Protein AF-A0A069DEB9-F1 (afdb_monomer)

Nearest PDB structures (foldseek):
  1yd4-assembly1_A  TM=6.511E-01  e=3.277E-02  Thermotoga maritima
  1yd5-assembly1_A  TM=6.492E-01  e=4.491E-02  Thermotoga maritima
  1yd1-assembly1_A  TM=6.512E-01  e=4.783E-02  Thermotoga maritima
  1yd3-assembly1_A  TM=6.270E-01  e=5.094E-02  Thermotoga maritima

pLDDT: mean 83.11, std 16.25, range [47.81, 98.0]

Foldseek 3Di:
DDDDDDDDDDDDDPDWDWDQPPPVRDIDTPDDLVPCPQDDDLQKWKKFFADPNDRQAIDIDSDQVVVCVVCPVVGPDIGTPDPGRGGPLLNLLLRQLVCVVPVRHPDPDRSDDPPDPCNVVSVVVNVVVVVVD

Radius of gyration: 19.85 Å; Cα contacts (8 Å, |Δi|>4): 170; chains: 1; bounding box: 37×28×73 Å

Mean predicted aligned error: 10.37 Å

Structure (mmCIF, N/CA/C/O backbone):
data_AF-A0A069DEB9-F1
#
_entry.id   AF-A0A069DEB9-F1
#
loop_
_atom_site.group_PDB
_atom_site.id
_atom_site.type_symbol
_atom_site.label_atom_id
_atom_site.label_alt_id
_atom_site.label_comp_id
_atom_site.label_asym_id
_atom_site.label_entity_id
_atom_site.label_seq_id
_atom_site.pdbx_PDB_ins_code
_atom_site.Cartn_x
_atom_site.Cartn_y
_atom_site.Cartn_z
_atom_site.occupancy
_atom_site.B_iso_or_equiv
_atom_site.auth_seq_id
_atom_site.auth_comp_id
_atom_site.auth_asym_id
_atom_site.auth_atom_id
_atom_site.pdbx_PDB_model_num
ATOM 1 N N . MET A 1 1 ? 21.152 6.276 -55.660 1.00 47.81 1 MET A N 1
ATOM 2 C CA . MET A 1 1 ? 20.520 6.955 -54.505 1.00 47.81 1 MET A CA 1
ATOM 3 C C . MET A 1 1 ? 21.613 7.564 -53.639 1.00 47.81 1 MET A C 1
ATOM 5 O O . MET A 1 1 ? 22.510 6.829 -53.240 1.00 47.81 1 MET A O 1
ATOM 9 N N . LYS A 1 2 ? 21.594 8.884 -53.400 1.00 53.12 2 LYS A N 1
ATOM 10 C CA . LYS A 1 2 ? 22.496 9.524 -52.426 1.00 53.12 2 LYS A CA 1
ATOM 11 C C . LYS A 1 2 ? 21.975 9.207 -51.022 1.00 53.12 2 LYS A C 1
ATOM 13 O O . LYS A 1 2 ? 20.794 9.402 -50.763 1.00 53.12 2 LYS A O 1
ATOM 18 N N . LYS A 1 3 ? 22.832 8.670 -50.151 1.00 56.59 3 LYS A N 1
ATOM 19 C CA . LYS A 1 3 ? 22.512 8.470 -48.733 1.00 56.59 3 LYS A CA 1
ATOM 20 C C . LYS A 1 3 ? 22.666 9.815 -48.032 1.00 56.59 3 LYS A C 1
ATOM 22 O O . LYS A 1 3 ? 23.785 10.307 -47.911 1.00 56.59 3 LYS A O 1
ATOM 27 N N . GLU A 1 4 ? 21.557 10.418 -47.628 1.00 71.88 4 GLU A N 1
ATOM 28 C CA . GLU A 1 4 ? 21.593 11.569 -46.730 1.00 71.88 4 GLU A CA 1
ATOM 29 C C . GLU A 1 4 ? 22.016 11.098 -45.337 1.00 71.88 4 GLU A C 1
ATOM 31 O O . GLU A 1 4 ? 21.481 10.128 -44.800 1.00 71.88 4 GLU A O 1
ATOM 36 N N . HIS A 1 5 ? 23.023 11.759 -44.776 1.00 70.62 5 HIS A N 1
ATOM 37 C CA . HIS A 1 5 ? 23.459 11.537 -43.406 1.00 70.62 5 HIS A CA 1
ATOM 38 C C . HIS A 1 5 ? 22.725 12.526 -42.502 1.00 70.62 5 HIS A C 1
ATOM 40 O O . HIS A 1 5 ? 22.881 13.733 -42.671 1.00 70.62 5 HIS A O 1
ATOM 46 N N . THR A 1 6 ? 21.959 12.017 -41.535 1.00 69.31 6 THR A N 1
ATOM 47 C CA . THR A 1 6 ? 21.391 12.835 -40.457 1.00 69.31 6 THR A CA 1
ATOM 48 C C . THR A 1 6 ? 22.191 12.614 -39.181 1.00 69.31 6 THR A C 1
ATOM 50 O O . THR A 1 6 ? 22.471 11.475 -38.797 1.00 69.31 6 THR A O 1
ATOM 53 N N . SER A 1 7 ? 22.564 13.704 -38.518 1.00 77.12 7 SER A N 1
ATOM 54 C CA . SER A 1 7 ? 23.156 13.650 -37.184 1.00 77.12 7 SER A CA 1
ATOM 55 C C . SER A 1 7 ? 22.045 13.445 -36.158 1.00 77.12 7 SER A C 1
ATOM 57 O O . SER A 1 7 ? 21.141 14.270 -36.049 1.00 77.12 7 SER A O 1
ATOM 59 N N . VAL A 1 8 ? 22.113 12.353 -35.397 1.00 64.94 8 VAL A N 1
ATOM 60 C CA . VAL A 1 8 ? 21.239 12.117 -34.240 1.00 64.94 8 VAL A CA 1
ATOM 61 C C . VAL A 1 8 ? 22.022 12.351 -32.954 1.00 64.94 8 VAL A C 1
ATOM 63 O O . VAL A 1 8 ? 23.160 11.903 -32.818 1.00 64.94 8 VAL A O 1
ATOM 66 N N . TYR A 1 9 ? 21.414 13.058 -32.005 1.00 64.25 9 TYR A N 1
ATOM 67 C CA . TYR A 1 9 ? 22.013 13.345 -30.705 1.00 64.25 9 TYR A CA 1
ATOM 68 C C . TYR A 1 9 ? 21.392 12.432 -29.649 1.00 64.25 9 TYR A C 1
ATOM 70 O O . TYR A 1 9 ? 20.193 12.497 -29.388 1.00 64.25 9 TYR A O 1
ATOM 78 N N . ASN A 1 10 ? 22.216 11.582 -29.035 1.00 62.06 10 ASN A N 1
ATOM 79 C CA . ASN A 1 10 ? 21.800 10.760 -27.903 1.00 62.06 10 ASN A CA 1
ATOM 80 C C . ASN A 1 10 ? 21.951 11.565 -26.610 1.00 62.06 10 ASN A C 1
ATOM 82 O O . ASN A 1 10 ? 23.060 11.950 -26.238 1.00 62.06 10 ASN A O 1
ATOM 86 N N . PHE A 1 11 ? 20.850 11.784 -25.896 1.00 62.12 11 PHE A N 1
ATOM 87 C CA . PHE A 1 11 ? 20.881 12.367 -24.559 1.00 62.12 11 PHE A CA 1
ATOM 88 C C . PHE A 1 11 ? 21.051 11.250 -23.531 1.00 62.12 11 PHE A C 1
ATOM 90 O O . PHE A 1 11 ? 20.207 10.363 -23.420 1.00 62.12 11 PHE A O 1
ATOM 97 N N . ARG A 1 12 ? 22.143 11.286 -22.763 1.00 53.53 12 ARG A N 1
ATOM 98 C CA . ARG A 1 12 ? 22.332 10.394 -21.616 1.00 53.53 12 ARG A CA 1
ATOM 99 C C . ARG A 1 12 ? 21.896 11.124 -20.355 1.00 53.53 12 ARG A C 1
ATOM 101 O O . ARG A 1 12 ? 22.562 12.055 -19.912 1.00 53.53 12 ARG A O 1
ATOM 108 N N . VAL A 1 13 ? 20.781 10.696 -19.780 1.00 57.69 13 VAL A N 1
ATOM 109 C CA . VAL A 1 13 ? 20.276 11.237 -18.513 1.00 57.69 13 VAL A CA 1
ATOM 110 C C . VAL A 1 13 ? 20.945 10.523 -17.342 1.00 57.69 13 VAL A C 1
ATOM 112 O O . VAL A 1 13 ? 21.147 9.309 -17.389 1.00 57.69 13 VAL A O 1
ATOM 115 N N . LYS A 1 14 ? 21.307 11.286 -16.306 1.00 48.09 14 LYS A N 1
ATOM 116 C CA . LYS A 1 14 ? 22.016 10.780 -15.121 1.00 48.09 14 LYS A CA 1
ATOM 117 C C . LYS A 1 14 ? 21.090 10.028 -14.151 1.00 48.09 14 LYS A C 1
ATOM 119 O O . LYS A 1 14 ? 21.563 9.113 -13.488 1.00 48.09 14 LYS A O 1
ATOM 124 N N . ASP A 1 15 ? 19.793 10.360 -14.145 1.00 50.19 15 ASP A N 1
ATOM 125 C CA . ASP A 1 15 ? 18.795 9.888 -13.172 1.00 50.19 15 ASP A CA 1
ATOM 126 C C . ASP A 1 15 ? 17.457 9.490 -13.823 1.00 50.19 15 ASP A C 1
ATOM 128 O O . ASP A 1 15 ? 17.161 9.882 -14.957 1.00 50.19 15 ASP A O 1
ATOM 132 N N . PHE A 1 16 ? 16.628 8.732 -13.089 1.00 56.00 16 PHE A N 1
ATOM 133 C CA . PHE A 1 16 ? 15.320 8.246 -13.544 1.00 56.00 16 PHE A CA 1
ATOM 134 C C . PHE A 1 16 ? 14.417 9.398 -14.014 1.00 56.00 16 PHE A C 1
ATOM 136 O O . PHE A 1 16 ? 14.006 10.240 -13.220 1.00 56.00 16 PHE A O 1
ATOM 143 N N . HIS A 1 17 ? 14.085 9.407 -15.306 1.00 56.91 17 HIS A N 1
ATOM 144 C CA . HIS A 1 17 ? 13.152 10.352 -15.911 1.00 56.91 17 HIS A CA 1
ATOM 145 C C . HIS A 1 17 ? 12.104 9.594 -16.719 1.00 56.91 17 HIS A C 1
ATOM 147 O O . HIS A 1 17 ? 12.406 8.630 -17.425 1.00 56.91 17 HIS A O 1
ATOM 153 N N . THR A 1 18 ? 10.859 10.040 -16.590 1.00 54.91 18 THR A N 1
ATOM 154 C CA . THR A 1 18 ? 9.728 9.564 -17.379 1.00 54.91 18 THR A CA 1
ATOM 155 C C . THR A 1 18 ? 9.405 10.643 -18.403 1.00 54.91 18 THR A C 1
ATOM 157 O O . THR A 1 18 ? 9.082 11.767 -18.024 1.00 54.91 18 THR A O 1
ATOM 160 N N . TYR A 1 19 ? 9.519 10.315 -19.689 1.00 63.50 19 TYR A N 1
ATOM 161 C CA . TYR A 1 19 ? 9.239 11.253 -20.773 1.00 63.50 19 TYR A CA 1
ATOM 162 C C . TYR A 1 19 ? 7.867 10.969 -21.372 1.00 63.50 19 TYR A C 1
ATOM 164 O O . TYR A 1 19 ? 7.558 9.824 -21.708 1.00 63.50 19 TYR A O 1
ATOM 172 N N . TYR A 1 20 ? 7.063 12.021 -21.518 1.00 53.94 20 TYR A N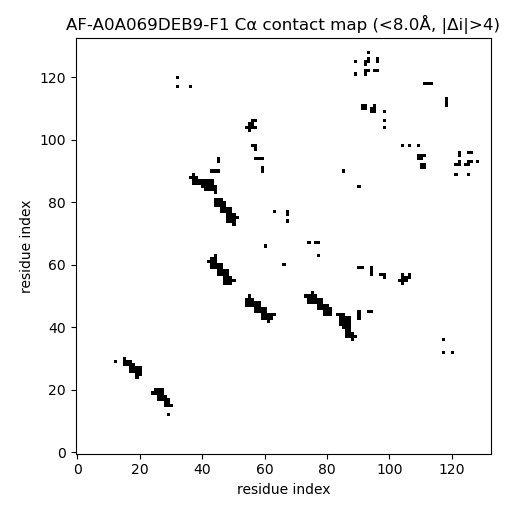 1
ATOM 173 C CA . TYR A 1 20 ? 5.820 11.980 -22.277 1.00 53.94 20 TYR A CA 1
ATOM 174 C C . TYR A 1 20 ? 6.117 12.335 -23.735 1.00 53.94 20 TYR A C 1
ATOM 176 O O . TYR A 1 20 ? 6.513 13.463 -24.032 1.00 53.94 20 TYR A O 1
ATOM 184 N N . VAL A 1 21 ? 5.948 11.381 -24.651 1.00 65.69 21 VAL A N 1
ATOM 185 C CA . VAL A 1 21 ? 6.120 11.634 -26.086 1.00 65.69 21 VAL A CA 1
ATOM 186 C C . VAL A 1 21 ? 4.783 12.093 -26.658 1.00 65.69 21 VAL A C 1
ATOM 188 O O . VAL A 1 21 ? 3.914 11.279 -26.976 1.00 65.69 21 VAL A O 1
ATOM 191 N N . SER A 1 22 ? 4.643 13.417 -26.757 1.00 70.69 22 SER A N 1
ATOM 192 C CA . SER A 1 22 ? 3.393 14.154 -26.972 1.00 70.69 22 SER A CA 1
ATOM 193 C C . SER A 1 22 ? 2.440 13.518 -27.982 1.00 70.69 22 SER A C 1
ATOM 195 O O . SER A 1 22 ? 1.389 13.005 -27.613 1.00 70.69 22 SER A O 1
ATOM 197 N N . ASN A 1 23 ? 2.812 13.511 -29.257 1.00 70.19 23 ASN A N 1
ATOM 198 C CA . ASN A 1 23 ? 1.872 13.238 -30.343 1.00 70.19 23 ASN A CA 1
ATOM 199 C C . ASN A 1 23 ? 1.598 11.735 -30.505 1.00 70.19 23 ASN A C 1
ATOM 201 O O . ASN A 1 23 ? 0.722 11.344 -31.270 1.00 70.19 23 ASN A O 1
ATOM 205 N N . LEU A 1 24 ? 2.360 10.896 -29.798 1.00 65.69 24 LEU A N 1
ATOM 206 C CA . LEU A 1 24 ? 2.243 9.443 -29.839 1.00 65.69 24 LEU A CA 1
ATOM 207 C C . LEU A 1 24 ? 1.556 8.876 -28.592 1.00 65.69 24 LEU A C 1
ATOM 209 O O . LEU A 1 24 ? 1.189 7.708 -28.607 1.00 65.69 24 LEU A O 1
ATOM 213 N N . HIS A 1 25 ? 1.360 9.674 -27.534 1.00 55.78 25 HIS A N 1
ATOM 214 C CA . HIS A 1 25 ? 0.840 9.216 -26.237 1.00 55.78 25 HIS A CA 1
ATOM 215 C C . HIS A 1 25 ? 1.650 8.048 -25.634 1.00 55.78 25 HIS A C 1
ATOM 217 O O . HIS A 1 25 ? 1.111 7.195 -24.928 1.00 55.78 25 HIS A O 1
ATOM 223 N N . ILE A 1 26 ? 2.959 7.997 -25.911 1.00 52.22 26 ILE A N 1
ATOM 224 C CA . ILE A 1 26 ? 3.859 6.935 -25.441 1.00 52.22 26 ILE A CA 1
ATOM 225 C C . ILE A 1 26 ? 4.716 7.460 -24.290 1.00 52.22 26 ILE A C 1
ATOM 227 O O . ILE A 1 26 ? 5.286 8.549 -24.362 1.00 52.22 26 ILE A O 1
ATOM 231 N N . TRP A 1 27 ? 4.844 6.640 -23.249 1.00 56.25 27 TRP A N 1
ATOM 232 C CA . TRP A 1 27 ? 5.790 6.843 -22.159 1.00 56.25 27 TRP A CA 1
ATOM 233 C C . TRP A 1 27 ? 7.042 6.005 -22.399 1.00 56.25 27 TRP A C 1
ATOM 235 O O . TRP A 1 27 ? 6.942 4.811 -22.687 1.00 56.25 27 TRP A O 1
ATOM 245 N N . THR A 1 28 ? 8.219 6.611 -22.264 1.00 54.72 28 THR A N 1
ATOM 246 C CA . THR A 1 28 ? 9.502 5.905 -22.388 1.00 54.72 28 THR A CA 1
ATOM 247 C C . THR A 1 28 ? 10.290 5.973 -21.080 1.00 54.72 28 THR A C 1
ATOM 249 O O . THR A 1 28 ? 10.294 6.990 -20.381 1.00 54.72 28 THR A O 1
ATOM 252 N N . HIS A 1 29 ? 10.943 4.859 -20.728 1.00 59.34 29 HIS A N 1
ATOM 253 C CA . HIS A 1 29 ? 11.743 4.708 -19.510 1.00 59.34 29 HIS A CA 1
ATOM 254 C C . HIS A 1 29 ? 13.200 4.397 -19.876 1.00 59.34 29 HIS A C 1
ATOM 256 O O . HIS A 1 29 ? 13.460 3.493 -20.665 1.00 59.34 29 HIS A O 1
ATOM 262 N N . ASN A 1 30 ? 14.151 5.127 -19.285 1.00 56.09 30 ASN A N 1
ATOM 263 C CA . ASN A 1 30 ? 15.585 5.050 -19.607 1.00 56.09 30 ASN A CA 1
ATOM 264 C C . ASN A 1 30 ? 16.377 4.014 -18.765 1.00 56.09 30 ASN A C 1
ATOM 266 O O . ASN A 1 30 ? 17.601 4.076 -18.694 1.00 56.09 30 ASN A O 1
ATOM 270 N N . GLN A 1 31 ? 15.716 3.072 -18.077 1.00 52.16 31 GLN A N 1
ATOM 271 C CA . GLN A 1 31 ? 16.416 2.025 -17.316 1.00 52.16 31 GLN A CA 1
ATOM 272 C C . GLN A 1 31 ? 15.622 0.708 -17.261 1.00 52.16 31 GLN A C 1
ATOM 274 O O . GLN A 1 31 ? 14.396 0.739 -17.137 1.00 52.16 31 GLN A O 1
ATOM 279 N N . ASP A 1 32 ? 16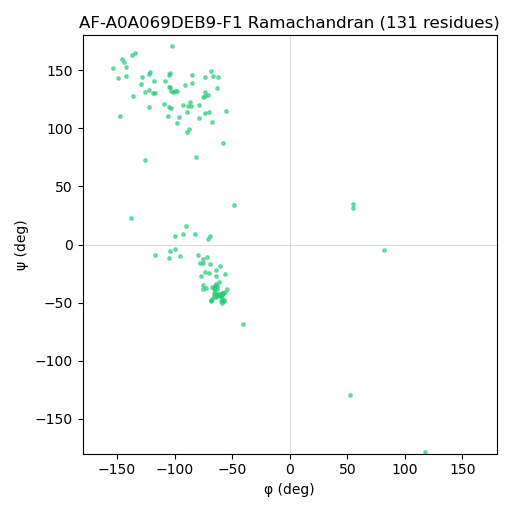.363 -0.413 -17.310 1.00 48.38 32 ASP A N 1
ATOM 280 C CA . ASP A 1 32 ? 16.041 -1.864 -17.396 1.00 48.38 32 ASP A CA 1
ATOM 281 C C . ASP A 1 32 ? 14.984 -2.459 -16.428 1.00 48.38 32 ASP A C 1
ATOM 283 O O . ASP A 1 32 ? 15.046 -3.616 -16.010 1.00 48.38 32 ASP A O 1
ATOM 287 N N . SER A 1 33 ? 13.956 -1.707 -16.056 1.00 53.25 33 SER A N 1
ATOM 288 C CA . SER A 1 33 ? 12.888 -2.178 -15.168 1.00 53.25 33 SER A CA 1
ATOM 289 C C . SER A 1 33 ? 11.670 -2.756 -15.890 1.00 53.25 33 SER A C 1
ATOM 291 O O . SER A 1 33 ? 10.692 -3.119 -15.242 1.00 53.25 33 SER A O 1
ATOM 293 N N . CYS A 1 34 ? 11.755 -2.953 -17.209 1.00 49.19 34 CYS A N 1
ATOM 294 C CA . CYS A 1 34 ? 10.754 -3.687 -17.991 1.00 49.19 34 CYS A CA 1
ATOM 295 C C . CYS A 1 34 ? 10.760 -5.203 -17.717 1.00 49.19 34 CYS A C 1
ATOM 297 O O . CYS A 1 34 ? 10.032 -5.950 -18.368 1.00 49.19 34 CYS A O 1
ATOM 299 N N . ARG A 1 35 ? 11.566 -5.694 -16.764 1.00 52.97 35 ARG A N 1
ATOM 300 C CA . ARG A 1 35 ? 11.356 -7.032 -16.213 1.00 52.97 35 ARG A CA 1
ATOM 301 C C . ARG A 1 35 ? 10.085 -6.948 -15.384 1.00 52.97 35 ARG A C 1
ATOM 303 O O . ARG A 1 35 ? 10.086 -6.235 -14.384 1.00 52.97 35 ARG A O 1
ATOM 310 N N . ASP A 1 36 ? 9.029 -7.640 -15.810 1.00 61.41 36 ASP A N 1
ATOM 311 C CA . ASP A 1 36 ? 7.761 -7.710 -15.084 1.00 61.41 36 ASP A CA 1
ATOM 312 C C . ASP A 1 36 ? 8.017 -8.267 -13.677 1.00 61.41 36 ASP A C 1
ATOM 314 O O . ASP A 1 36 ? 8.060 -9.470 -13.417 1.00 61.41 36 ASP A O 1
ATOM 318 N N . TRP A 1 37 ? 8.341 -7.361 -12.757 1.00 68.94 37 TRP A N 1
ATOM 319 C CA . TRP A 1 37 ? 8.620 -7.690 -11.376 1.00 68.94 37 TRP A CA 1
ATOM 320 C C . TRP A 1 37 ? 7.309 -7.995 -10.672 1.00 68.94 37 TRP A C 1
ATOM 322 O O . TRP A 1 37 ? 7.364 -8.599 -9.607 1.00 68.94 37 TRP A O 1
ATOM 332 N N . SER A 1 38 ? 6.163 -7.622 -11.249 1.00 69.62 38 SER A N 1
ATOM 333 C CA . SER A 1 38 ? 4.834 -8.008 -10.814 1.00 69.62 38 SER A CA 1
ATOM 334 C C . SER A 1 38 ? 4.440 -9.333 -11.459 1.00 69.62 38 SER A C 1
ATOM 336 O O . SER A 1 38 ? 3.994 -9.390 -12.592 1.00 69.62 38 SER A O 1
ATOM 338 N N . TYR A 1 39 ? 4.590 -10.421 -10.707 1.00 72.12 39 TYR A N 1
ATOM 339 C CA . TYR A 1 39 ? 4.053 -11.719 -11.102 1.00 72.12 39 TYR A CA 1
ATOM 340 C C . TYR A 1 39 ? 3.100 -12.253 -10.033 1.00 72.12 39 TYR A C 1
ATOM 342 O O . TYR A 1 39 ? 3.328 -12.063 -8.828 1.00 72.12 39 TYR A O 1
ATOM 350 N N . GLY A 1 40 ? 2.073 -12.973 -10.483 1.00 81.62 40 GLY A N 1
ATOM 351 C CA . GLY A 1 40 ? 1.142 -13.726 -9.650 1.00 81.62 40 GLY A CA 1
ATOM 352 C C . GLY A 1 40 ? -0.311 -13.243 -9.737 1.00 81.62 40 GLY A C 1
ATOM 353 O O . GLY A 1 40 ? -0.631 -12.324 -10.493 1.00 81.62 40 GLY A O 1
ATOM 354 N N . PRO A 1 41 ? -1.214 -13.871 -8.964 1.00 91.00 41 PRO A N 1
ATOM 355 C CA . PRO A 1 41 ? -2.635 -13.556 -9.003 1.00 91.00 41 PRO A CA 1
ATOM 356 C C . PRO A 1 41 ? -2.924 -12.144 -8.480 1.00 91.00 41 PRO A C 1
ATOM 358 O O . PRO A 1 41 ? -2.298 -11.662 -7.530 1.00 91.00 41 PRO A O 1
ATOM 361 N N . LYS A 1 42 ? -3.929 -11.504 -9.083 1.00 94.06 42 LYS A N 1
ATOM 362 C CA . LYS A 1 42 ? -4.515 -10.237 -8.634 1.00 94.06 42 LYS A CA 1
ATOM 363 C C . LYS A 1 42 ? -5.522 -10.494 -7.511 1.00 94.06 42 LYS A C 1
ATOM 365 O O . LYS A 1 42 ? -6.725 -10.508 -7.738 1.00 94.06 42 LYS A O 1
ATOM 370 N N . ASN A 1 43 ? -5.026 -10.783 -6.312 1.00 96.44 43 ASN A N 1
ATOM 371 C CA . ASN A 1 43 ? -5.860 -11.133 -5.154 1.00 96.44 43 ASN A CA 1
ATOM 372 C C . ASN A 1 43 ? -5.388 -10.479 -3.846 1.00 96.44 43 ASN A C 1
ATOM 374 O O . ASN A 1 43 ? -5.633 -11.008 -2.765 1.00 96.44 43 ASN A O 1
ATOM 378 N N . SER A 1 44 ? -4.643 -9.376 -3.935 1.00 96.81 44 SER A N 1
ATOM 379 C CA . SER A 1 44 ? -4.153 -8.636 -2.772 1.00 96.81 44 SER A CA 1
ATOM 380 C C . SER A 1 44 ? -4.734 -7.226 -2.753 1.00 96.81 44 SER A C 1
ATOM 382 O O . SER A 1 44 ? -4.636 -6.503 -3.737 1.00 96.81 44 SER A O 1
ATOM 384 N N . TYR A 1 45 ? -5.276 -6.828 -1.613 1.00 97.69 45 TYR A N 1
ATOM 385 C CA . TYR A 1 45 ? -5.707 -5.474 -1.299 1.00 97.69 45 TYR A CA 1
ATOM 386 C C . TYR A 1 45 ? -4.697 -4.812 -0.369 1.00 97.69 45 TYR A C 1
ATOM 388 O O . TYR A 1 45 ? -4.097 -5.484 0.480 1.00 97.69 45 TYR A O 1
ATOM 396 N N . VAL A 1 46 ? -4.539 -3.499 -0.507 1.00 97.88 46 VAL A N 1
ATOM 397 C CA . VAL A 1 46 ? -3.782 -2.665 0.435 1.00 97.88 46 VAL A CA 1
ATOM 398 C C . VAL A 1 46 ? -4.767 -1.811 1.218 1.00 97.88 46 VAL A C 1
ATOM 400 O O . VAL A 1 46 ? -5.754 -1.343 0.654 1.00 97.88 46 VAL A O 1
ATOM 403 N N . TYR A 1 47 ? -4.526 -1.631 2.511 1.00 97.69 47 TYR A N 1
ATOM 404 C CA . TYR A 1 47 ? -5.412 -0.866 3.382 1.00 97.69 47 TYR A CA 1
ATOM 405 C C . TYR A 1 47 ? -4.634 -0.044 4.410 1.00 97.69 47 TYR A C 1
ATOM 407 O O . TYR A 1 47 ? -3.540 -0.443 4.819 1.00 97.69 47 TYR A O 1
ATOM 415 N N . TYR A 1 48 ? -5.224 1.059 4.864 1.00 97.94 48 TYR A N 1
ATOM 416 C CA . TYR A 1 48 ? -4.814 1.758 6.074 1.00 97.94 48 TYR A CA 1
ATOM 417 C C . TYR A 1 48 ? -5.582 1.237 7.289 1.00 97.94 48 TYR A C 1
ATOM 419 O O . TYR A 1 48 ? -6.783 0.988 7.221 1.00 97.94 48 TYR A O 1
ATOM 427 N N . GLY A 1 49 ? -4.877 1.043 8.403 1.00 97.75 49 GLY A N 1
ATOM 428 C CA . GLY A 1 49 ? -5.500 0.854 9.711 1.00 97.75 49 GLY A CA 1
ATOM 429 C C . GLY A 1 49 ? -5.739 2.217 10.346 1.00 97.75 49 GLY A C 1
ATOM 430 O O . GLY A 1 49 ? -4.784 2.984 10.499 1.00 97.75 49 GLY A O 1
ATOM 431 N N . ILE A 1 50 ? -6.994 2.506 10.685 1.00 97.38 50 ILE A N 1
ATOM 432 C CA . ILE A 1 50 ? -7.400 3.772 11.295 1.00 97.38 50 ILE A CA 1
ATOM 433 C C . ILE A 1 50 ? -7.556 3.580 12.798 1.00 97.38 50 ILE A C 1
ATOM 435 O O . ILE A 1 50 ? -8.205 2.624 13.233 1.00 97.38 50 ILE A O 1
ATOM 439 N N . LYS A 1 51 ? -6.974 4.480 13.586 1.00 97.19 51 LYS A N 1
ATOM 440 C CA . LYS A 1 51 ? -7.153 4.532 15.035 1.00 97.19 51 LYS A CA 1
ATOM 441 C C . LYS A 1 51 ? -7.355 5.976 15.465 1.00 97.19 51 LYS A C 1
ATOM 443 O O . LYS A 1 51 ? -6.575 6.830 15.064 1.00 97.19 51 LYS A O 1
ATOM 448 N N . ASP A 1 52 ? -8.419 6.236 16.216 1.00 96.19 52 ASP A N 1
ATOM 449 C CA . ASP A 1 52 ? -8.784 7.569 16.709 1.00 96.19 52 ASP A CA 1
ATOM 450 C C . ASP A 1 52 ? -8.900 8.613 15.575 1.00 96.19 52 ASP A C 1
ATOM 452 O O . ASP A 1 52 ? -8.553 9.780 15.720 1.00 96.19 52 ASP A O 1
ATOM 456 N N . GLY A 1 53 ? -9.381 8.172 14.405 1.00 95.69 53 GLY A N 1
ATOM 457 C CA . GLY A 1 53 ? -9.517 8.999 13.198 1.00 95.69 53 GLY A CA 1
ATOM 458 C C . GLY A 1 53 ? -8.234 9.168 12.375 1.00 95.69 53 GLY A C 1
ATOM 459 O O . GLY A 1 53 ? -8.291 9.718 11.277 1.00 95.69 53 GLY A O 1
ATOM 460 N N . GLU A 1 54 ? -7.094 8.652 12.838 1.00 96.50 54 GLU A N 1
ATOM 461 C CA . GLU A 1 54 ? -5.807 8.784 12.157 1.00 96.50 54 GLU A CA 1
ATOM 462 C C . GLU A 1 54 ? -5.367 7.494 11.460 1.00 96.50 54 GLU A C 1
ATOM 464 O O . GLU A 1 54 ? -5.568 6.379 11.946 1.00 96.50 54 GLU A O 1
ATOM 469 N N . ARG A 1 55 ? -4.690 7.638 10.315 1.00 97.44 55 ARG A N 1
ATOM 470 C CA . ARG A 1 55 ? -3.994 6.527 9.655 1.00 97.44 55 ARG A CA 1
ATOM 471 C C . ARG A 1 55 ? -2.736 6.204 10.455 1.00 97.44 55 ARG A C 1
ATOM 473 O O . ARG A 1 55 ? -1.800 6.995 10.477 1.00 97.44 55 ARG A O 1
ATOM 480 N N . VAL A 1 56 ? -2.695 5.027 11.075 1.00 97.69 56 VAL A N 1
ATOM 481 C CA . VAL A 1 56 ? -1.572 4.610 11.939 1.00 97.69 56 VAL A CA 1
ATOM 482 C C . VAL A 1 56 ? -0.823 3.388 11.412 1.00 97.69 56 VAL A C 1
ATOM 484 O O . VAL A 1 56 ? 0.212 3.004 11.955 1.00 97.69 56 VAL A O 1
ATOM 487 N N . TYR A 1 57 ? -1.338 2.735 10.372 1.00 97.56 57 TYR A N 1
ATOM 488 C CA . TYR A 1 57 ? -0.790 1.487 9.847 1.00 97.56 57 TYR A CA 1
ATOM 489 C C . TYR A 1 57 ? -1.112 1.327 8.365 1.00 97.56 57 TYR A C 1
ATOM 491 O O . TYR A 1 57 ? -2.1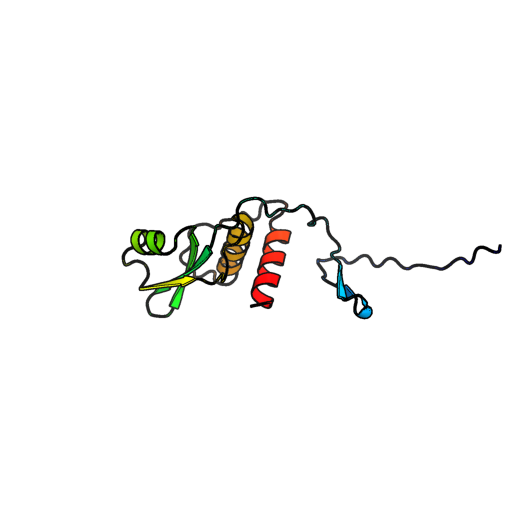59 1.779 7.912 1.00 97.56 57 TYR A O 1
ATOM 499 N N . VAL A 1 58 ? -0.264 0.609 7.628 1.00 98.00 58 VAL A N 1
ATOM 500 C CA . VAL A 1 58 ? -0.555 0.152 6.264 1.00 98.00 58 VAL A CA 1
ATOM 501 C C . VAL A 1 58 ? -0.373 -1.358 6.165 1.00 98.00 58 VAL A C 1
ATOM 503 O O . VAL A 1 58 ? 0.632 -1.909 6.603 1.00 98.00 58 VAL A O 1
ATOM 506 N N . GLY A 1 59 ? -1.346 -2.060 5.596 1.00 97.00 59 GLY A N 1
ATOM 507 C CA . GLY A 1 59 ? -1.345 -3.516 5.528 1.00 97.00 59 GLY A CA 1
ATOM 508 C C . GLY A 1 59 ? -1.724 -4.062 4.164 1.00 97.00 59 GLY A C 1
ATOM 509 O O . GLY A 1 59 ? -2.288 -3.371 3.323 1.00 97.00 59 GLY A O 1
ATOM 510 N N . ILE A 1 60 ? -1.426 -5.347 3.967 1.00 97.44 60 ILE A N 1
ATOM 511 C CA . ILE A 1 60 ? -1.797 -6.107 2.770 1.00 97.44 60 ILE A CA 1
ATOM 512 C C . ILE A 1 60 ? -2.620 -7.317 3.197 1.00 97.44 60 ILE A C 1
ATOM 514 O O . ILE A 1 60 ? -2.216 -8.054 4.104 1.00 97.44 60 ILE A O 1
ATOM 518 N N . THR A 1 61 ? -3.740 -7.571 2.529 1.00 96.38 61 THR A N 1
ATOM 519 C CA . THR A 1 61 ? -4.572 -8.757 2.771 1.00 96.38 61 THR A CA 1
ATOM 520 C C . THR A 1 61 ? -5.177 -9.297 1.481 1.00 96.38 61 THR A C 1
ATOM 522 O O . THR A 1 61 ? -5.304 -8.570 0.508 1.00 96.38 61 THR A O 1
ATOM 525 N N . ASN A 1 62 ? -5.546 -10.573 1.461 1.00 95.81 62 ASN A N 1
ATOM 526 C CA . ASN A 1 62 ? -6.416 -11.141 0.426 1.00 95.81 62 ASN A CA 1
ATOM 527 C C . ASN A 1 62 ? -7.896 -11.165 0.840 1.00 95.81 62 ASN A C 1
ATOM 529 O O . ASN A 1 62 ? -8.752 -11.461 0.019 1.00 95.81 62 ASN A O 1
ATOM 533 N N . ASP A 1 63 ? -8.175 -10.882 2.111 1.00 95.50 63 ASP A N 1
ATOM 534 C CA . ASP A 1 63 ? -9.504 -10.897 2.710 1.00 95.50 63 ASP A CA 1
ATOM 535 C C . ASP A 1 63 ? -9.549 -9.822 3.802 1.00 95.50 63 ASP A C 1
ATOM 537 O O . ASP A 1 63 ? -8.844 -9.903 4.816 1.00 95.50 63 ASP A O 1
ATOM 541 N N . THR A 1 64 ? -10.311 -8.762 3.558 1.00 91.62 64 THR A N 1
ATOM 542 C CA . THR A 1 64 ? -10.405 -7.597 4.445 1.00 91.62 64 THR A CA 1
ATOM 543 C C . THR A 1 64 ? -11.252 -7.888 5.677 1.00 91.62 64 THR A C 1
ATOM 545 O O . THR A 1 64 ? -10.899 -7.440 6.766 1.00 91.62 64 THR A O 1
ATOM 548 N N . VAL A 1 65 ? -12.298 -8.708 5.542 1.00 92.94 65 VAL A N 1
ATOM 549 C CA . VAL A 1 65 ? -13.202 -9.083 6.637 1.00 92.94 65 VAL A CA 1
ATOM 550 C C . VAL A 1 65 ? -12.474 -9.959 7.646 1.00 92.94 65 VAL A C 1
ATOM 552 O O . VAL A 1 65 ? -12.497 -9.685 8.847 1.00 92.94 65 VAL A O 1
ATOM 555 N N . ARG A 1 66 ? -11.772 -10.993 7.171 1.00 96.56 66 ARG A N 1
ATOM 556 C CA . ARG A 1 66 ? -10.938 -11.833 8.035 1.00 96.56 66 ARG A CA 1
ATOM 557 C C . ARG A 1 66 ? -9.840 -11.011 8.699 1.00 96.56 66 ARG A C 1
ATOM 559 O O . ARG A 1 66 ? -9.628 -11.143 9.900 1.00 96.56 66 ARG A O 1
ATOM 566 N N . ARG A 1 67 ? -9.166 -10.134 7.945 1.00 95.94 67 ARG A N 1
ATOM 567 C CA . ARG A 1 67 ? -8.073 -9.320 8.489 1.00 95.94 67 ARG A CA 1
ATOM 568 C C . ARG A 1 67 ? -8.541 -8.320 9.545 1.00 95.94 67 ARG A C 1
ATOM 570 O O . ARG A 1 67 ? -7.823 -8.116 10.518 1.00 95.94 67 ARG A O 1
ATOM 577 N N . ALA A 1 68 ? -9.719 -7.719 9.383 1.00 93.12 68 ALA A N 1
ATOM 578 C CA . ALA A 1 68 ? -10.307 -6.857 10.406 1.00 93.12 68 ALA A CA 1
ATOM 579 C C . ALA A 1 68 ? -10.520 -7.629 11.719 1.00 93.12 68 ALA A C 1
ATOM 581 O O . ALA A 1 68 ? -10.117 -7.158 12.777 1.00 93.12 68 ALA A O 1
ATOM 582 N N . LYS A 1 69 ? -11.040 -8.864 11.641 1.00 93.94 69 LYS A N 1
ATOM 583 C CA . LYS A 1 69 ? -11.202 -9.742 12.814 1.00 93.94 69 LYS A CA 1
ATOM 584 C C . LYS A 1 69 ? -9.867 -10.109 13.468 1.00 93.94 69 LYS A C 1
ATOM 586 O O . LYS A 1 69 ? -9.771 -10.077 14.688 1.00 93.94 69 LYS A O 1
ATOM 591 N N . GLU A 1 70 ? -8.839 -10.425 12.677 1.00 94.56 70 GLU A N 1
ATOM 592 C CA . GLU A 1 70 ? -7.491 -10.757 13.179 1.00 94.56 70 GLU A CA 1
ATOM 593 C C . GLU A 1 70 ? -6.833 -9.604 13.947 1.00 94.56 70 GLU A C 1
ATOM 595 O O . GLU A 1 70 ? -6.071 -9.846 14.880 1.00 94.56 70 GLU A O 1
ATOM 600 N N . HIS A 1 71 ? -7.119 -8.356 13.566 1.00 92.44 71 HIS A N 1
ATOM 601 C CA . HIS A 1 71 ? -6.623 -7.181 14.286 1.00 92.44 71 HIS A CA 1
ATOM 602 C C . HIS A 1 71 ? -7.400 -6.886 15.572 1.00 92.44 71 HIS A C 1
ATOM 604 O O . HIS A 1 71 ? -6.895 -6.143 16.415 1.00 92.44 71 HIS A O 1
ATOM 610 N N . GLY A 1 72 ? -8.594 -7.457 15.755 1.00 91.88 72 GLY A N 1
ATOM 611 C CA . GLY A 1 72 ? -9.442 -7.183 16.914 1.00 91.88 72 GLY A CA 1
ATOM 612 C C . GLY A 1 72 ? -9.659 -5.678 17.106 1.00 91.88 72 GLY A C 1
ATOM 613 O O . GLY A 1 72 ? -9.979 -4.969 16.159 1.00 91.88 72 GLY A O 1
ATOM 614 N N . GLY A 1 73 ? -9.434 -5.178 18.325 1.00 91.94 73 GLY A N 1
ATOM 615 C CA . GLY A 1 73 ? -9.566 -3.752 18.665 1.00 91.94 73 GLY A CA 1
ATOM 616 C C . GLY A 1 73 ? -8.359 -2.872 18.316 1.00 91.94 73 GLY A C 1
ATOM 617 O O . GLY A 1 73 ? -8.296 -1.723 18.757 1.00 91.94 73 GLY A O 1
ATOM 618 N N . ARG A 1 74 ? -7.372 -3.394 17.572 1.00 95.06 74 ARG A N 1
ATOM 619 C CA . ARG A 1 74 ? -6.163 -2.636 17.215 1.00 95.06 74 ARG A CA 1
AT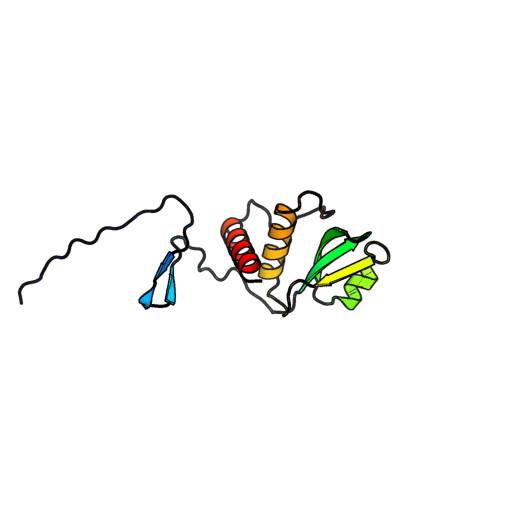OM 620 C C . ARG A 1 74 ? -6.477 -1.416 16.348 1.00 95.06 74 ARG A C 1
ATOM 622 O O . ARG A 1 74 ? -5.807 -0.397 16.486 1.00 95.06 74 ARG A O 1
ATOM 629 N N . PHE A 1 75 ? -7.461 -1.535 15.463 1.00 96.50 75 PHE A N 1
ATOM 630 C CA . PHE A 1 75 ? -7.917 -0.467 14.578 1.00 96.50 75 PHE A CA 1
ATOM 631 C C . PHE A 1 75 ? -9.426 -0.323 14.718 1.00 96.50 75 PHE A C 1
ATOM 633 O O . PHE A 1 75 ? -10.124 -1.325 14.858 1.00 96.50 75 PHE A O 1
ATOM 640 N N . ASP A 1 76 ? -9.919 0.907 14.645 1.00 95.31 76 ASP A N 1
ATOM 641 C CA . ASP A 1 76 ? -11.356 1.173 14.671 1.00 95.31 76 ASP A CA 1
ATOM 642 C C . ASP A 1 76 ? -11.973 0.806 13.317 1.00 95.31 76 ASP A C 1
ATOM 644 O O . ASP A 1 76 ? -13.058 0.233 13.249 1.00 95.31 76 ASP A O 1
ATOM 648 N N . THR A 1 77 ? -11.250 1.080 12.223 1.00 94.75 77 THR A N 1
ATOM 649 C CA . THR A 1 77 ? -11.643 0.694 10.862 1.00 94.75 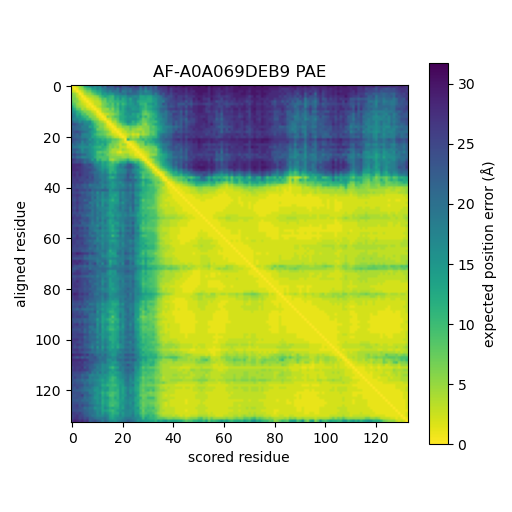77 THR A CA 1
ATOM 650 C C . THR A 1 77 ? -10.436 0.349 9.986 1.00 94.75 77 THR A C 1
ATOM 652 O O . THR A 1 77 ? -9.296 0.732 10.271 1.00 94.75 77 THR A O 1
ATOM 655 N N . LEU A 1 78 ? -10.690 -0.399 8.905 1.00 96.31 78 LEU A N 1
ATOM 656 C CA . LEU A 1 78 ? -9.736 -0.608 7.816 1.00 96.31 78 LEU A CA 1
ATOM 657 C C . LEU A 1 78 ? -10.221 0.137 6.567 1.00 96.31 78 LEU A C 1
ATOM 659 O O . LEU A 1 78 ? -11.293 -0.165 6.048 1.00 96.31 78 LEU A O 1
ATOM 663 N N . GLU A 1 79 ? -9.411 1.059 6.059 1.00 96.44 79 GLU A N 1
ATOM 664 C CA . GLU A 1 79 ? -9.667 1.809 4.826 1.00 96.44 79 GLU A CA 1
ATOM 665 C C . GLU A 1 79 ? -8.899 1.150 3.672 1.00 96.44 79 GLU A C 1
ATOM 667 O O . GLU A 1 79 ? -7.676 1.260 3.589 1.00 96.44 79 GLU A O 1
ATOM 672 N N . VAL A 1 80 ? -9.582 0.421 2.788 1.00 97.00 80 VAL A N 1
ATOM 673 C CA . VAL A 1 80 ? -8.948 -0.189 1.606 1.00 97.00 80 VAL A CA 1
ATOM 674 C C . VAL A 1 80 ? -8.648 0.895 0.574 1.00 97.00 80 VAL A C 1
ATOM 676 O O . VAL A 1 80 ? -9.549 1.623 0.180 1.00 97.00 80 VAL A O 1
ATOM 679 N N . ILE A 1 81 ? -7.402 0.966 0.103 1.00 96.44 81 ILE A N 1
ATOM 680 C CA . ILE A 1 81 ? -6.943 2.001 -0.843 1.00 96.44 81 ILE A CA 1
ATOM 681 C C . ILE A 1 81 ? -6.781 1.496 -2.277 1.00 96.44 81 ILE A C 1
ATOM 683 O O . ILE A 1 81 ? -6.462 2.254 -3.182 1.00 96.44 81 ILE A O 1
ATOM 687 N N . THR A 1 82 ? -6.952 0.196 -2.496 1.00 94.69 82 THR A N 1
ATOM 688 C CA . THR A 1 82 ? -6.952 -0.406 -3.832 1.00 94.69 82 THR A CA 1
ATOM 689 C C . THR A 1 82 ? -8.383 -0.759 -4.216 1.00 94.69 82 THR A C 1
ATOM 691 O O . THR A 1 82 ? -8.928 -1.707 -3.649 1.00 94.69 82 THR A O 1
ATOM 694 N N . GLU A 1 83 ? -8.966 -0.045 -5.183 1.00 89.06 83 GLU A N 1
ATOM 695 C CA . GLU A 1 83 ? -10.332 -0.302 -5.678 1.00 89.06 83 GLU A CA 1
ATOM 696 C C . GLU A 1 83 ? -10.512 -1.741 -6.179 1.00 89.06 83 GLU A C 1
ATOM 698 O O . GLU A 1 83 ? -11.516 -2.401 -5.915 1.00 89.06 83 GLU A O 1
ATOM 703 N N . THR A 1 84 ? -9.498 -2.252 -6.881 1.00 91.88 84 THR A N 1
ATOM 704 C CA . THR A 1 84 ? -9.443 -3.626 -7.382 1.00 91.88 84 THR A CA 1
ATOM 705 C C . THR A 1 84 ? -8.215 -4.341 -6.825 1.00 91.88 84 THR A C 1
ATOM 707 O O . THR A 1 84 ? -7.190 -3.700 -6.565 1.00 91.88 84 THR A O 1
ATOM 710 N N . PRO A 1 85 ? -8.282 -5.669 -6.609 1.00 94.12 85 PRO A N 1
ATOM 711 C CA . PRO A 1 85 ? -7.149 -6.400 -6.075 1.00 94.12 85 PRO A CA 1
ATOM 712 C C . PRO A 1 85 ? -5.972 -6.337 -7.051 1.00 94.12 85 PRO A C 1
ATOM 714 O O . PRO A 1 85 ? -6.103 -6.554 -8.257 1.00 94.12 85 PRO A O 1
ATOM 717 N N . VAL A 1 86 ? -4.792 -6.074 -6.506 1.00 94.12 86 VAL A N 1
ATOM 718 C CA . VAL A 1 86 ? -3.537 -5.991 -7.248 1.00 94.12 86 VAL A CA 1
ATOM 719 C C . VAL A 1 86 ? -2.721 -7.263 -7.062 1.00 94.12 86 VAL A C 1
ATOM 721 O O . VAL A 1 86 ? -3.024 -8.135 -6.237 1.00 94.12 86 VAL A O 1
ATOM 724 N N . GLN A 1 87 ? -1.651 -7.388 -7.839 1.00 94.38 87 GLN A N 1
ATOM 725 C CA . GLN A 1 87 ? -0.708 -8.478 -7.646 1.00 94.38 87 GLN A CA 1
ATOM 726 C C . GLN A 1 87 ? 0.050 -8.303 -6.327 1.00 94.38 87 GLN A C 1
ATOM 728 O O . GLN A 1 87 ? 0.356 -7.188 -5.904 1.00 94.38 87 GLN A O 1
ATOM 733 N N . ARG A 1 88 ? 0.448 -9.407 -5.688 1.00 93.50 88 ARG A N 1
ATOM 734 C CA . ARG A 1 88 ? 1.101 -9.363 -4.367 1.00 93.50 88 ARG A CA 1
ATOM 735 C C . ARG A 1 88 ? 2.330 -8.454 -4.326 1.00 93.50 88 ARG A C 1
ATOM 737 O O . ARG A 1 88 ? 2.555 -7.782 -3.328 1.00 93.50 88 ARG A O 1
ATOM 744 N N . ARG A 1 89 ? 3.147 -8.425 -5.382 1.00 92.25 89 ARG A N 1
ATOM 745 C CA . ARG A 1 89 ? 4.329 -7.551 -5.425 1.00 92.25 89 ARG A CA 1
ATOM 746 C C . ARG A 1 89 ? 3.957 -6.076 -5.602 1.00 92.25 89 ARG A C 1
ATOM 748 O O . ARG A 1 89 ? 4.544 -5.249 -4.914 1.00 92.25 89 ARG A O 1
ATOM 755 N N . GLN A 1 90 ? 2.933 -5.768 -6.396 1.00 93.69 90 GLN A N 1
ATOM 756 C CA . GLN A 1 90 ? 2.360 -4.419 -6.484 1.00 93.69 90 GLN A CA 1
ATOM 757 C C . GLN A 1 90 ? 1.856 -3.946 -5.115 1.00 93.69 90 GLN A C 1
ATOM 759 O O . GLN A 1 90 ? 2.247 -2.875 -4.663 1.00 93.69 90 GLN A O 1
ATOM 764 N N . ALA A 1 91 ? 1.114 -4.792 -4.391 1.00 96.19 91 ALA A N 1
ATOM 765 C CA . ALA A 1 91 ? 0.677 -4.489 -3.027 1.00 96.19 91 ALA A CA 1
ATOM 766 C C . ALA A 1 91 ? 1.854 -4.201 -2.079 1.00 96.19 91 ALA A C 1
ATOM 768 O O . ALA A 1 91 ? 1.803 -3.263 -1.291 1.00 96.19 91 ALA A O 1
ATOM 769 N N . ARG A 1 92 ? 2.947 -4.973 -2.178 1.00 95.31 92 ARG A N 1
ATOM 770 C CA . ARG A 1 92 ? 4.171 -4.740 -1.389 1.00 95.31 92 ARG A CA 1
ATOM 771 C C . ARG A 1 92 ? 4.853 -3.420 -1.726 1.00 95.31 92 ARG A C 1
ATOM 773 O O . ARG A 1 92 ? 5.418 -2.803 -0.831 1.00 95.31 92 ARG A O 1
ATOM 780 N N . ALA A 1 93 ? 4.818 -3.004 -2.988 1.00 94.94 93 ALA A N 1
ATOM 781 C CA . ALA A 1 93 ? 5.364 -1.719 -3.399 1.00 94.94 93 ALA A CA 1
ATOM 782 C C . ALA A 1 93 ? 4.547 -0.559 -2.832 1.00 94.94 93 ALA A C 1
ATOM 784 O O . ALA A 1 93 ? 5.139 0.329 -2.226 1.00 94.94 93 ALA A O 1
ATOM 785 N N . ILE A 1 94 ? 3.216 -0.624 -2.935 1.00 96.38 94 ILE A N 1
ATOM 786 C CA . ILE A 1 94 ? 2.304 0.371 -2.351 1.00 96.38 94 ILE A CA 1
ATOM 787 C C . ILE A 1 94 ? 2.510 0.451 -0.834 1.00 96.38 94 ILE A C 1
ATOM 789 O O . ILE A 1 94 ? 2.741 1.534 -0.313 1.00 96.38 94 ILE A O 1
ATOM 793 N N . GLU A 1 95 ? 2.507 -0.686 -0.129 1.00 97.62 95 GLU A N 1
ATOM 794 C CA . GLU A 1 95 ? 2.708 -0.745 1.328 1.00 97.62 95 GLU A CA 1
ATOM 795 C C . GLU A 1 95 ? 4.058 -0.163 1.752 1.00 97.62 95 GLU A C 1
ATOM 797 O O . GLU A 1 95 ? 4.123 0.683 2.641 1.00 97.62 95 GLU A O 1
ATOM 802 N N . THR A 1 96 ? 5.143 -0.578 1.094 1.00 96.31 96 THR A N 1
ATOM 803 C CA . THR A 1 96 ? 6.484 -0.094 1.433 1.00 96.31 96 THR A CA 1
ATOM 804 C C . THR A 1 96 ? 6.628 1.401 1.134 1.00 96.31 96 THR A C 1
ATOM 806 O O . THR A 1 96 ? 7.232 2.112 1.935 1.00 96.31 96 THR A O 1
ATOM 809 N N . TYR A 1 97 ? 6.049 1.893 0.036 1.00 96.25 97 TYR A N 1
ATOM 810 C CA . TYR A 1 97 ? 6.064 3.312 -0.313 1.00 96.25 97 TYR A CA 1
ATOM 811 C C . TYR A 1 97 ? 5.225 4.153 0.660 1.00 96.25 97 TYR A C 1
ATOM 813 O O . TYR A 1 97 ? 5.733 5.125 1.212 1.00 96.25 97 TYR A O 1
ATOM 821 N N . ALA A 1 98 ? 3.993 3.733 0.965 1.00 96.38 98 ALA A N 1
ATOM 822 C CA . ALA A 1 98 ? 3.122 4.405 1.930 1.00 96.38 98 ALA A CA 1
ATOM 823 C C . ALA A 1 98 ? 3.762 4.485 3.322 1.00 96.38 98 ALA A C 1
ATO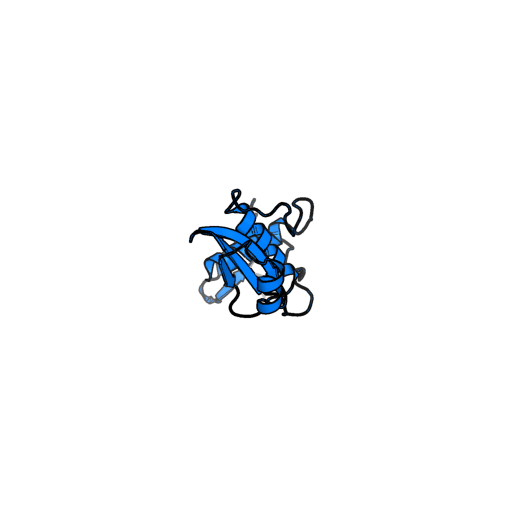M 825 O O . ALA A 1 98 ? 3.736 5.532 3.961 1.00 96.38 98 ALA A O 1
ATOM 826 N N . ARG A 1 99 ? 4.410 3.402 3.768 1.00 95.88 99 ARG A N 1
ATOM 827 C CA . ARG A 1 99 ? 5.190 3.383 5.011 1.00 95.88 99 ARG A CA 1
ATOM 828 C C . ARG A 1 99 ? 6.388 4.336 4.962 1.00 95.88 99 ARG A C 1
ATOM 830 O O . ARG A 1 99 ? 6.716 4.946 5.968 1.00 95.88 99 ARG A O 1
ATOM 837 N N . ASN A 1 100 ? 7.073 4.458 3.824 1.00 94.62 100 ASN A N 1
ATOM 838 C CA . ASN A 1 100 ? 8.195 5.394 3.693 1.00 94.62 100 ASN A CA 1
ATOM 839 C C . ASN A 1 100 ? 7.739 6.858 3.767 1.00 94.62 100 ASN A C 1
ATOM 841 O O . ASN A 1 100 ? 8.455 7.671 4.341 1.00 94.62 100 ASN A O 1
ATOM 845 N N . LEU A 1 101 ? 6.564 7.179 3.215 1.00 94.50 101 LEU A N 1
ATOM 846 C CA . LEU A 1 101 ? 5.953 8.506 3.342 1.00 94.50 101 LEU A CA 1
ATOM 847 C C . LEU A 1 101 ? 5.461 8.800 4.765 1.00 94.50 101 LEU A C 1
ATOM 849 O O . LEU A 1 101 ? 5.362 9.960 5.146 1.00 94.50 101 LEU A O 1
ATOM 853 N N . ASN A 1 102 ? 5.164 7.754 5.538 1.00 95.06 102 ASN A N 1
ATOM 854 C CA . ASN A 1 102 ? 4.608 7.849 6.882 1.00 95.06 102 ASN A CA 1
ATOM 855 C C . ASN A 1 102 ? 5.483 7.075 7.883 1.00 95.06 102 ASN A C 1
ATOM 857 O O . ASN A 1 102 ? 5.097 5.991 8.337 1.00 95.06 102 ASN A O 1
ATOM 861 N N . PRO A 1 103 ? 6.677 7.593 8.232 1.00 92.44 103 PRO A N 1
ATOM 862 C CA . PRO A 1 103 ? 7.601 6.917 9.144 1.00 92.44 103 PRO A CA 1
ATOM 863 C C . PRO A 1 103 ? 7.018 6.679 10.548 1.00 92.44 103 PRO A C 1
ATOM 865 O O . PRO A 1 103 ? 7.526 5.825 11.268 1.00 92.44 103 PRO A O 1
ATOM 868 N N . GLN A 1 104 ? 5.951 7.394 10.919 1.00 93.75 104 GLN A N 1
ATOM 869 C CA . GLN A 1 104 ? 5.202 7.230 12.164 1.00 93.75 104 GLN A CA 1
ATOM 870 C C . GLN A 1 104 ? 4.287 5.994 12.193 1.00 93.75 104 GLN A C 1
ATOM 872 O O . GLN A 1 104 ? 3.771 5.644 13.252 1.00 93.75 104 GLN A O 1
ATOM 877 N N . PHE A 1 105 ? 4.049 5.331 11.056 1.00 96.94 105 PHE A N 1
ATOM 878 C CA . PHE A 1 105 ? 3.198 4.143 11.029 1.00 96.94 105 PHE A CA 1
ATOM 879 C C . PHE A 1 105 ? 3.768 3.007 11.886 1.00 96.94 105 PHE A C 1
ATOM 881 O O . PHE A 1 105 ? 4.964 2.724 11.880 1.00 96.94 105 PHE A O 1
ATOM 888 N N . GLN A 1 106 ? 2.875 2.260 12.536 1.00 94.75 106 GLN A N 1
ATOM 889 C CA . GLN A 1 106 ? 3.176 1.150 13.449 1.00 94.75 106 GLN A CA 1
ATOM 890 C C . GLN A 1 106 ? 3.767 -0.102 12.761 1.00 94.75 106 GLN A C 1
ATOM 892 O O . GLN A 1 106 ? 3.880 -1.170 13.370 1.00 94.75 106 GLN A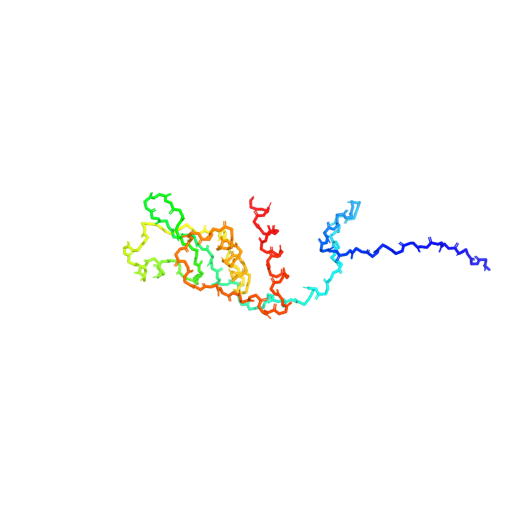 O 1
AT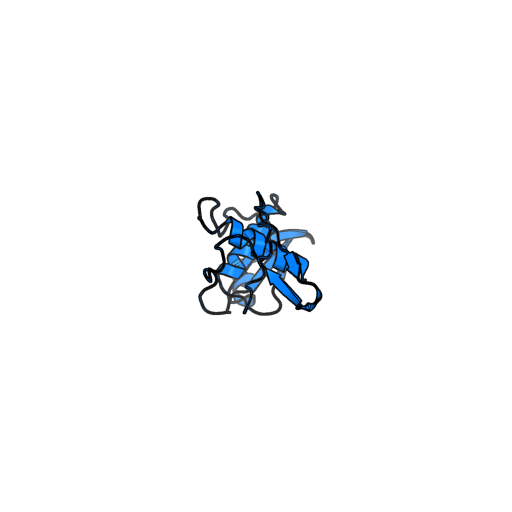OM 897 N N . ASN A 1 107 ? 4.085 -0.034 11.467 1.00 93.19 107 ASN A N 1
ATOM 898 C CA . ASN A 1 107 ? 4.676 -1.136 10.714 1.00 93.19 107 ASN A CA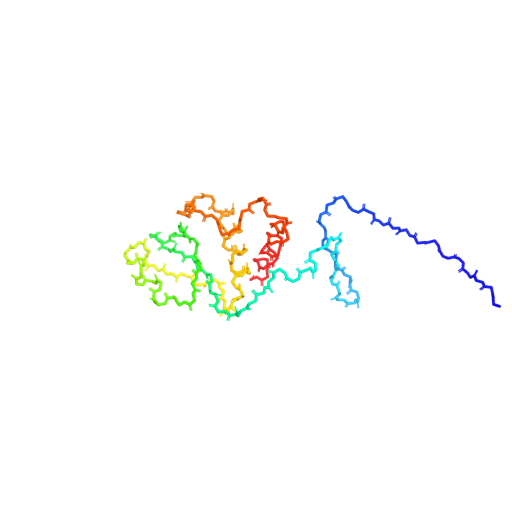 1
ATOM 899 C C . ASN A 1 107 ? 6.100 -1.422 11.210 1.00 93.19 107 ASN A C 1
ATOM 901 O O . ASN A 1 107 ? 7.044 -0.728 10.840 1.00 93.19 107 ASN A O 1
ATOM 905 N N . ALA A 1 108 ? 6.273 -2.514 11.959 1.00 84.19 108 ALA A N 1
ATOM 906 C CA . ALA A 1 108 ? 7.592 -2.954 12.422 1.00 84.19 108 ALA A CA 1
ATOM 907 C C . ALA A 1 108 ? 8.541 -3.352 11.273 1.00 84.19 108 ALA A C 1
ATOM 909 O O . ALA A 1 108 ? 9.758 -3.263 11.407 1.00 84.19 108 ALA A O 1
ATOM 910 N N . MET A 1 109 ? 8.002 -3.797 10.131 1.00 84.00 109 MET A N 1
ATOM 911 C CA . MET A 1 109 ? 8.800 -4.240 8.989 1.00 84.00 109 MET A CA 1
ATOM 912 C C . MET A 1 109 ? 8.160 -3.831 7.662 1.00 84.00 109 MET A C 1
ATOM 914 O O . MET A 1 109 ? 6.941 -3.839 7.520 1.00 84.00 109 MET A O 1
ATOM 918 N N . ARG A 1 110 ? 9.010 -3.513 6.680 1.00 88.94 110 ARG A N 1
ATOM 919 C CA . ARG A 1 110 ? 8.636 -3.262 5.279 1.00 88.94 110 ARG A CA 1
ATOM 920 C C . ARG A 1 110 ? 8.557 -4.556 4.475 1.00 88.94 110 ARG A C 1
ATOM 922 O O . ARG A 1 110 ? 9.386 -5.451 4.654 1.00 88.94 110 ARG A O 1
ATOM 929 N N . SER A 1 111 ? 7.645 -4.629 3.509 1.00 92.62 111 SER A N 1
ATOM 930 C CA . SER A 1 111 ? 7.531 -5.811 2.649 1.00 92.62 111 SER A CA 1
ATOM 931 C C . SER A 1 111 ? 8.641 -5.962 1.606 1.00 92.62 111 SER A C 1
ATOM 933 O O . SER A 1 111 ? 8.864 -7.083 1.129 1.00 92.62 111 SER A O 1
ATOM 935 N N . ILE A 1 112 ? 9.304 -4.866 1.217 1.00 90.88 112 ILE A N 1
ATOM 936 C CA . ILE A 1 112 ? 10.419 -4.850 0.259 1.00 90.88 112 ILE A CA 1
ATOM 937 C C . ILE A 1 112 ? 11.648 -4.238 0.936 1.00 90.88 112 ILE A C 1
ATOM 939 O O . ILE A 1 112 ? 11.645 -3.079 1.339 1.00 90.88 112 ILE A O 1
ATOM 943 N N . GLY A 1 113 ? 12.724 -5.018 1.048 1.00 89.12 113 GLY A N 1
ATOM 944 C CA . GLY A 1 113 ? 14.010 -4.527 1.545 1.00 89.12 113 GLY A CA 1
ATOM 945 C C . GLY A 1 113 ? 14.730 -3.635 0.529 1.00 89.12 113 GLY A C 1
ATOM 946 O O . GLY A 1 113 ? 14.705 -3.929 -0.665 1.00 89.12 113 GLY A O 1
ATOM 947 N N . THR A 1 114 ? 15.426 -2.599 1.006 1.00 90.00 114 THR A N 1
ATOM 948 C CA . THR A 1 114 ? 16.207 -1.663 0.166 1.00 90.00 114 THR A CA 1
ATOM 949 C C . THR A 1 114 ? 17.371 -2.318 -0.570 1.00 90.00 114 THR A C 1
ATOM 951 O O . THR A 1 114 ? 17.809 -1.805 -1.588 1.00 90.00 114 THR A O 1
ATOM 954 N N . TYR A 1 115 ? 17.851 -3.467 -0.091 1.00 87.94 115 TYR A N 1
ATOM 955 C CA . TYR A 1 115 ? 18.927 -4.235 -0.724 1.00 87.94 115 TYR A CA 1
ATOM 956 C C . TYR A 1 115 ? 18.498 -4.940 -2.021 1.00 87.94 115 TYR A C 1
ATOM 958 O O . TYR A 1 115 ? 19.329 -5.515 -2.721 1.00 87.94 115 TYR A O 1
ATOM 966 N N . ARG A 1 116 ? 17.195 -4.984 -2.332 1.00 84.94 116 ARG A N 1
ATOM 967 C CA . ARG A 1 116 ? 16.708 -5.665 -3.534 1.00 84.94 116 ARG A CA 1
ATOM 968 C C . ARG A 1 116 ? 17.050 -4.832 -4.762 1.00 84.94 116 ARG A C 1
ATOM 970 O O . ARG A 1 116 ? 16.708 -3.658 -4.822 1.00 84.94 116 ARG A O 1
ATOM 977 N N . THR A 1 117 ? 17.619 -5.472 -5.780 1.00 84.19 117 THR A N 1
ATOM 978 C CA . THR A 1 117 ? 18.001 -4.825 -7.050 1.00 84.19 117 THR A CA 1
ATOM 979 C C . THR A 1 117 ? 16.842 -4.110 -7.750 1.00 84.19 117 THR A C 1
ATOM 981 O O . THR A 1 117 ? 17.058 -3.147 -8.472 1.00 84.19 117 THR A O 1
ATOM 984 N N . TRP A 1 118 ? 15.604 -4.542 -7.499 1.00 83.69 118 TRP A N 1
ATOM 985 C CA . TRP A 1 118 ? 14.376 -3.965 -8.053 1.00 83.69 118 TRP A CA 1
ATOM 986 C C . TRP A 1 118 ? 13.638 -3.008 -7.095 1.00 83.69 118 TRP A C 1
ATOM 988 O O . TRP A 1 118 ? 12.529 -2.579 -7.404 1.00 83.69 118 TRP A O 1
ATOM 998 N N . TYR A 1 119 ? 14.217 -2.657 -5.937 1.00 87.31 119 TYR A N 1
ATOM 999 C CA . TYR A 1 119 ? 13.587 -1.751 -4.963 1.00 87.31 119 TYR A CA 1
ATOM 1000 C C . TYR A 1 119 ? 13.242 -0.391 -5.584 1.00 87.31 119 TYR A C 1
ATOM 1002 O O . TYR A 1 119 ? 12.104 0.055 -5.465 1.00 87.31 119 TYR A O 1
ATOM 1010 N N . GLY A 1 120 ? 14.192 0.236 -6.289 1.00 87.44 120 GLY A N 1
ATOM 1011 C CA . GLY A 1 120 ? 13.974 1.537 -6.933 1.00 87.44 120 GLY A CA 1
ATOM 1012 C C . GLY A 1 120 ? 12.827 1.501 -7.945 1.00 87.44 120 GLY A C 1
ATOM 1013 O O . GLY A 1 120 ? 11.948 2.358 -7.916 1.00 87.44 120 GLY A O 1
ATOM 1014 N N . SER A 1 121 ? 12.770 0.452 -8.770 1.00 85.31 121 SER A N 1
ATOM 1015 C CA . SER A 1 121 ? 11.682 0.238 -9.730 1.00 85.31 121 SER A CA 1
ATOM 1016 C C . SER A 1 121 ? 10.324 0.084 -9.045 1.00 85.31 121 SER A C 1
ATOM 1018 O O . SER A 1 121 ? 9.346 0.679 -9.490 1.00 85.31 121 SER A O 1
ATOM 1020 N N . ALA A 1 122 ? 10.262 -0.666 -7.941 1.00 88.06 122 ALA A N 1
ATOM 1021 C CA . ALA A 1 122 ? 9.036 -0.817 -7.163 1.00 88.06 122 ALA A CA 1
ATOM 1022 C C . ALA A 1 122 ? 8.589 0.504 -6.518 1.00 88.06 122 ALA A C 1
ATOM 1024 O O . ALA A 1 122 ? 7.400 0.810 -6.546 1.00 88.06 122 ALA A O 1
ATOM 1025 N N . MET A 1 123 ? 9.515 1.294 -5.963 1.00 90.69 123 MET A N 1
ATOM 1026 C CA . MET A 1 123 ? 9.186 2.584 -5.338 1.00 90.69 123 MET A CA 1
ATOM 1027 C C . MET A 1 123 ? 8.678 3.599 -6.354 1.00 90.69 123 MET A C 1
ATOM 1029 O O . MET A 1 123 ? 7.651 4.221 -6.115 1.00 90.69 123 MET A O 1
ATOM 1033 N N . ASN A 1 124 ? 9.333 3.707 -7.508 1.00 87.81 124 ASN A N 1
ATOM 1034 C CA . ASN A 1 124 ? 8.865 4.577 -8.579 1.00 87.81 124 ASN A CA 1
ATOM 1035 C C . ASN A 1 124 ? 7.497 4.126 -9.122 1.00 87.81 124 ASN A C 1
ATOM 1037 O O . ASN A 1 124 ? 6.595 4.942 -9.278 1.00 87.81 124 ASN A O 1
ATOM 1041 N N . TRP A 1 125 ? 7.290 2.825 -9.351 1.00 89.62 125 TRP A N 1
ATOM 1042 C CA . TRP A 1 125 ? 5.974 2.334 -9.769 1.00 89.62 125 TRP A CA 1
ATOM 1043 C C . TRP A 1 125 ? 4.878 2.681 -8.745 1.00 89.62 125 TRP A C 1
ATOM 1045 O O . TRP A 1 125 ? 3.804 3.132 -9.138 1.00 89.62 125 TRP A O 1
ATOM 1055 N N . ALA A 1 126 ? 5.153 2.521 -7.444 1.00 91.88 126 ALA A N 1
ATOM 1056 C CA . ALA A 1 126 ? 4.207 2.865 -6.382 1.00 91.88 126 ALA A CA 1
ATOM 1057 C C . ALA A 1 126 ? 3.930 4.375 -6.312 1.00 91.88 126 ALA A C 1
ATOM 1059 O O . ALA A 1 126 ? 2.776 4.768 -6.185 1.00 91.88 126 ALA A O 1
ATOM 1060 N N . GLU A 1 127 ? 4.950 5.221 -6.461 1.00 91.31 127 GLU A N 1
ATOM 1061 C CA . GLU A 1 127 ? 4.781 6.675 -6.557 1.00 91.31 127 GLU A CA 1
ATOM 1062 C C . GLU A 1 127 ? 3.842 7.060 -7.709 1.00 91.31 127 GLU A C 1
ATOM 1064 O O . GLU A 1 127 ? 2.905 7.833 -7.519 1.00 91.31 127 GLU A O 1
ATOM 1069 N N . GLN A 1 128 ? 4.058 6.493 -8.900 1.00 88.12 128 GLN A N 1
ATOM 1070 C CA . GLN A 1 128 ? 3.192 6.740 -10.055 1.00 88.12 128 GLN A CA 1
ATOM 1071 C C . GLN A 1 128 ? 1.768 6.222 -9.829 1.00 88.12 128 GLN A C 1
ATOM 1073 O O . GLN A 1 128 ? 0.817 6.827 -10.314 1.00 88.12 128 GLN A O 1
ATOM 1078 N N . TRP A 1 129 ? 1.609 5.114 -9.102 1.00 90.50 129 TRP A N 1
ATOM 1079 C CA . TRP A 1 129 ? 0.296 4.602 -8.715 1.00 90.50 129 TRP A CA 1
ATOM 1080 C C . TRP A 1 129 ? -0.441 5.584 -7.792 1.00 90.50 129 TRP A C 1
ATOM 1082 O O . TRP A 1 129 ? -1.604 5.875 -8.055 1.00 90.50 129 TRP A O 1
ATOM 1092 N N . PHE A 1 130 ? 0.237 6.153 -6.785 1.00 88.94 130 PHE A N 1
ATOM 1093 C CA . PHE A 1 130 ? -0.339 7.160 -5.882 1.00 88.94 130 PHE A CA 1
ATOM 1094 C C . PHE A 1 130 ? -0.696 8.470 -6.597 1.00 88.94 130 PHE A C 1
ATOM 1096 O O . PHE A 1 130 ? -1.704 9.080 -6.272 1.00 88.94 130 PHE A O 1
ATOM 1103 N N . LYS A 1 131 ? 0.098 8.892 -7.590 1.00 87.44 131 LYS A N 1
ATOM 1104 C CA . LYS A 1 131 ? -0.164 10.103 -8.392 1.00 87.44 131 LYS A CA 1
ATOM 1105 C C . LYS A 1 131 ? -1.378 9.996 -9.321 1.00 87.44 131 LYS A C 1
ATOM 1107 O O . LYS A 1 131 ? -1.812 11.012 -9.851 1.00 87.44 131 LYS A O 1
ATOM 1112 N N . LYS A 1 132 ? -1.863 8.780 -9.583 1.00 80.19 132 LYS A N 1
ATOM 1113 C CA . LYS A 1 132 ? -2.992 8.502 -10.484 1.00 80.19 132 LYS A CA 1
ATOM 1114 C C . LYS A 1 132 ? -4.318 8.266 -9.753 1.00 80.19 132 LYS A C 1
ATOM 1116 O O . LYS A 1 132 ? -5.303 8.011 -10.441 1.00 80.19 132 LYS A O 1
ATOM 1121 N N . GLN A 1 133 ? -4.304 8.263 -8.418 1.00 63.56 133 GLN A N 1
ATOM 1122 C CA . GLN A 1 133 ? -5.510 8.157 -7.590 1.00 63.56 133 GLN A CA 1
ATOM 1123 C C . GLN A 1 133 ? -6.314 9.455 -7.632 1.00 63.56 133 GLN A C 1
ATOM 1125 O O . GLN A 1 133 ? -5.677 10.529 -7.728 1.00 63.56 133 GLN A O 1
#

Sequence (133 aa):
MKKEHTSVYNFRVKDFHTYYVSNLHIWTHNQDSCRDWSYGPKNSYVYYGIKDGERVYVGITNDTVRRAKEHGGRFDTLEVITETPVQRRQARAIETYARNLNPQFQNAMRSIGTYRTWYGSAMNWAEQWFKKQ

Solvent-accessible surface area (backbone atoms only — not comparable to full-atom values): 8264 Å² total; per-residue (Å²): 134,87,82,82,84,79,91,79,84,85,83,85,75,94,65,98,56,82,46,78,44,73,96,74,77,41,77,51,74,90,64,94,61,84,59,76,75,65,63,72,67,59,53,22,34,31,29,33,32,25,43,98,89,36,80,42,32,64,46,76,38,75,46,67,70,62,48,50,60,75,48,51,85,74,34,81,45,74,49,70,76,42,96,59,52,32,27,55,48,51,35,30,22,41,40,33,41,54,44,67,78,36,77,83,33,73,59,91,70,65,77,60,58,83,86,44,93,58,35,67,56,36,42,52,53,27,53,56,53,62,72,71,106

Secondary structure (DSSP, 8-state):
---PPPP-PPP--SS--EEEEGGGTEEEESSSTTS----S-EEEEEEEEEETTEEEEEEEES-HHHHHHHHGGG-SEEEE--SSPEEHHHHHHHHHHHHHH-TTS--SS-SS-TTSTTHHHHHHHHHHHHTT-